Protein AF-A0A3D4T849-F1 (afdb_monomer_lite)

Foldseek 3Di:
DVVVVVVVVCCCLQPVQLLVVLVVCVVVVVAVDPVQPALVSVLVSLVSNLVSLVVQLVVQVVDPPDDVLSNVLSVQLSVLSVVVSVCSVPDPDDPLLSVLVSQLVSQVSVCVVVVHPCVVVSVVSNVVSVVRD

pLDDT: mean 87.73, std 5.84, range [62.16, 94.94]

Structure (mmCIF, N/CA/C/O backbone):
data_AF-A0A3D4T849-F1
#
_entry.id   AF-A0A3D4T849-F1
#
loop_
_atom_site.group_PDB
_atom_site.id
_atom_site.type_symbol
_atom_site.label_atom_id
_atom_site.label_alt_id
_atom_site.label_comp_id
_atom_site.label_asym_id
_atom_site.label_entity_id
_atom_site.label_seq_id
_atom_site.pdbx_PDB_ins_code
_atom_site.Cartn_x
_atom_site.Cartn_y
_atom_site.Cartn_z
_atom_site.occupancy
_atom_site.B_iso_or_equiv
_atom_site.auth_seq_id
_atom_site.auth_comp_id
_atom_site.auth_asym_id
_atom_site.auth_atom_id
_atom_site.pdbx_PDB_model_num
ATOM 1 N N . TRP A 1 1 ? 0.963 -20.879 -16.806 1.00 62.16 1 TRP A N 1
ATOM 2 C CA . TRP A 1 1 ? 0.636 -21.321 -15.432 1.00 62.16 1 TRP A CA 1
ATOM 3 C C . TRP A 1 1 ? 1.320 -20.481 -14.359 1.00 62.16 1 TRP A C 1
ATOM 5 O O . TRP A 1 1 ? 0.614 -19.946 -13.515 1.00 62.16 1 TRP A O 1
ATOM 15 N N . GLN A 1 2 ? 2.637 -20.259 -14.451 1.00 72.69 2 GLN A N 1
ATOM 16 C CA . GLN A 1 2 ? 3.406 -19.437 -13.499 1.00 72.69 2 GLN A CA 1
ATOM 17 C C . GLN A 1 2 ? 2.809 -18.039 -13.236 1.00 72.69 2 GLN A C 1
ATOM 19 O O . GLN A 1 2 ? 2.645 -17.646 -12.087 1.00 72.69 2 GLN A O 1
ATOM 24 N N . LEU A 1 3 ? 2.398 -17.305 -14.281 1.00 73.69 3 LEU A N 1
ATOM 25 C CA . LEU A 1 3 ? 1.815 -15.963 -14.115 1.00 73.69 3 LEU A CA 1
ATOM 26 C C . LEU A 1 3 ? 0.488 -15.971 -13.333 1.00 73.69 3 LEU A C 1
ATOM 28 O O . LEU A 1 3 ? 0.285 -15.130 -12.463 1.00 73.69 3 LEU A O 1
ATOM 32 N N . LYS A 1 4 ? -0.396 -16.943 -13.602 1.00 75.44 4 LYS A N 1
ATOM 33 C CA . LYS A 1 4 ? -1.681 -17.076 -12.893 1.00 75.44 4 LYS A CA 1
ATOM 34 C C . LYS A 1 4 ? -1.464 -17.349 -11.399 1.00 75.44 4 LYS A C 1
ATOM 36 O O . LYS A 1 4 ? -2.130 -16.738 -10.572 1.00 75.44 4 LYS A O 1
ATOM 41 N N . LEU A 1 5 ? -0.489 -18.199 -11.063 1.00 81.38 5 LEU A N 1
ATOM 42 C CA . LEU A 1 5 ? -0.107 -18.484 -9.675 1.00 81.38 5 LEU A CA 1
ATOM 43 C C . LEU A 1 5 ? 0.482 -17.258 -8.969 1.00 81.38 5 LEU A C 1
ATOM 45 O O . LEU A 1 5 ? 0.209 -17.051 -7.792 1.00 81.38 5 LEU A O 1
ATOM 49 N N . ARG A 1 6 ? 1.237 -16.410 -9.678 1.00 80.25 6 ARG A N 1
ATOM 50 C CA . ARG A 1 6 ? 1.766 -15.160 -9.110 1.00 80.25 6 ARG A CA 1
ATOM 51 C C . ARG A 1 6 ? 0.680 -14.142 -8.828 1.00 80.25 6 ARG A C 1
ATOM 53 O O . ARG A 1 6 ? 0.669 -13.583 -7.743 1.00 80.25 6 ARG A O 1
ATOM 60 N N . LEU A 1 7 ? -0.234 -13.915 -9.770 1.00 83.38 7 LEU A N 1
ATOM 61 C CA . LEU A 1 7 ? -1.362 -13.006 -9.552 1.00 83.38 7 LEU A CA 1
ATOM 62 C C . LEU A 1 7 ? -2.221 -13.473 -8.375 1.00 83.38 7 LEU A C 1
ATOM 64 O O . LEU A 1 7 ? -2.589 -12.665 -7.524 1.00 83.38 7 LEU A O 1
ATOM 68 N N . PHE A 1 8 ? -2.457 -14.785 -8.286 1.00 87.19 8 PHE A N 1
ATOM 69 C CA . PHE A 1 8 ? -3.098 -15.390 -7.127 1.00 87.19 8 PHE A CA 1
ATOM 70 C C . PHE A 1 8 ? -2.310 -15.117 -5.840 1.00 87.19 8 PHE A C 1
ATOM 72 O O . PHE A 1 8 ? -2.882 -14.597 -4.891 1.00 87.19 8 PHE A O 1
ATOM 79 N N . ALA A 1 9 ? -1.002 -15.388 -5.815 1.00 85.56 9 ALA A N 1
ATOM 80 C CA . ALA A 1 9 ? -0.161 -15.169 -4.640 1.00 85.56 9 ALA A CA 1
ATOM 81 C C . ALA A 1 9 ? -0.122 -13.697 -4.199 1.00 85.56 9 ALA A C 1
ATOM 83 O O . ALA A 1 9 ? -0.177 -13.424 -3.002 1.00 85.56 9 ALA A O 1
ATOM 84 N N . VAL A 1 10 ? -0.074 -12.751 -5.144 1.00 87.31 10 VAL A N 1
ATOM 85 C CA . VAL A 1 10 ? -0.131 -11.313 -4.848 1.00 87.31 10 VAL A CA 1
ATOM 86 C C . VAL A 1 10 ? -1.455 -10.977 -4.179 1.00 87.31 10 VAL A C 1
ATOM 88 O O . VAL A 1 10 ? -1.435 -10.490 -3.056 1.00 87.31 10 VAL A O 1
ATOM 91 N N . PHE A 1 11 ? -2.592 -11.306 -4.802 1.00 89.00 11 PHE A N 1
ATOM 92 C CA . PHE A 1 11 ? -3.911 -11.068 -4.205 1.00 89.00 11 PHE A CA 1
ATOM 93 C C . PHE A 1 11 ? -4.039 -11.717 -2.819 1.00 89.00 11 PHE A C 1
ATOM 95 O O . PHE A 1 11 ? -4.529 -11.104 -1.867 1.00 89.00 11 PHE A O 1
ATOM 102 N N . TRP A 1 12 ? -3.555 -12.950 -2.697 1.00 91.44 12 TRP A N 1
ATOM 103 C CA . TRP A 1 12 ? -3.629 -13.726 -1.472 1.00 91.44 12 TRP A CA 1
ATOM 104 C C . TRP A 1 12 ? -2.843 -13.069 -0.326 1.00 91.44 12 TRP A C 1
ATOM 106 O O . TRP A 1 12 ? -3.347 -12.958 0.790 1.00 91.44 12 TRP A O 1
ATOM 116 N N . MET A 1 13 ? -1.641 -12.562 -0.612 1.00 89.69 13 MET A N 1
ATOM 117 C CA . MET A 1 13 ? -0.771 -11.920 0.377 1.00 89.69 13 MET A CA 1
ATOM 118 C C . MET A 1 13 ? -1.138 -10.465 0.670 1.00 89.69 13 MET A C 1
ATOM 120 O O . MET A 1 13 ? -1.033 -10.041 1.816 1.00 89.69 13 MET A O 1
ATOM 124 N N . THR A 1 14 ? -1.563 -9.687 -0.328 1.00 87.44 14 THR A N 1
ATOM 125 C CA . THR A 1 14 ? -1.779 -8.240 -0.163 1.00 87.44 14 THR A CA 1
ATOM 126 C C . THR A 1 14 ? -3.218 -7.858 0.162 1.00 87.44 14 THR A C 1
ATOM 128 O O . THR A 1 14 ? -3.438 -6.742 0.616 1.00 87.44 14 THR A O 1
ATOM 131 N N . ALA A 1 15 ? -4.197 -8.737 -0.073 1.00 89.44 15 ALA A N 1
ATOM 132 C CA . ALA A 1 15 ? -5.609 -8.445 0.179 1.00 89.44 15 ALA A CA 1
ATOM 133 C C . ALA A 1 15 ? -6.267 -9.488 1.087 1.00 89.44 15 ALA A C 1
ATOM 135 O O . ALA A 1 15 ? -6.812 -9.127 2.130 1.00 89.44 15 ALA A O 1
ATOM 136 N N . PHE A 1 16 ? -6.192 -10.775 0.727 1.00 92.88 16 PHE A N 1
ATOM 137 C CA . PHE A 1 16 ? -6.902 -11.821 1.467 1.00 92.88 16 PHE A CA 1
ATOM 138 C C . PHE A 1 16 ? -6.373 -11.987 2.892 1.00 92.88 16 PHE A C 1
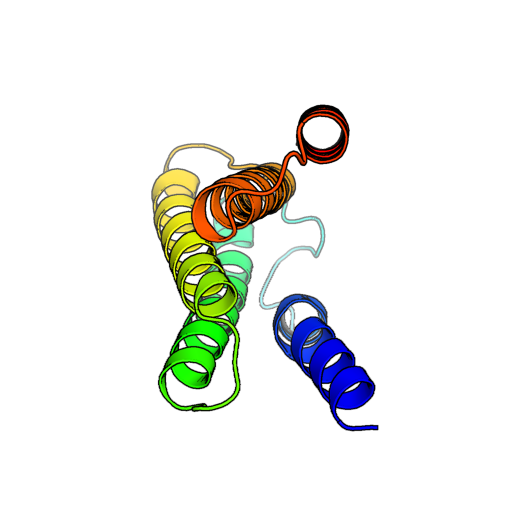ATOM 140 O O . PHE A 1 16 ? -7.149 -11.873 3.834 1.00 92.88 16 PHE A O 1
ATOM 147 N N . PHE A 1 17 ? -5.070 -12.218 3.078 1.00 92.81 17 PHE A N 1
ATOM 148 C CA . PHE A 1 17 ? -4.510 -12.448 4.411 1.00 92.81 17 PHE A CA 1
ATOM 149 C C . PHE A 1 17 ? -4.673 -11.260 5.375 1.00 92.81 17 PHE A C 1
ATOM 151 O O . PHE A 1 17 ? -5.119 -11.498 6.501 1.00 92.81 17 PHE A O 1
ATOM 158 N N . PRO A 1 18 ? -4.397 -9.999 4.980 1.00 90.31 18 PRO A N 1
ATOM 159 C CA . PRO A 1 18 ? -4.686 -8.849 5.831 1.00 90.31 18 PRO A CA 1
ATOM 160 C C . PRO A 1 18 ? -6.165 -8.769 6.223 1.00 90.31 18 PRO A C 1
ATOM 162 O O . PRO A 1 18 ? -6.482 -8.623 7.403 1.00 90.31 18 PRO A O 1
ATOM 165 N N . ALA A 1 19 ? -7.082 -8.929 5.262 1.00 89.94 19 ALA A N 1
ATOM 166 C CA . ALA A 1 19 ? -8.518 -8.872 5.527 1.00 89.94 19 ALA A CA 1
ATOM 167 C C . ALA A 1 19 ? -8.988 -10.027 6.422 1.00 89.94 19 ALA A C 1
ATOM 169 O O . ALA A 1 19 ? -9.774 -9.821 7.346 1.00 89.94 19 ALA A O 1
ATOM 170 N N . PHE A 1 20 ? -8.475 -11.233 6.186 1.00 92.00 20 PHE A N 1
ATOM 171 C CA . PHE A 1 20 ? -8.775 -12.419 6.976 1.00 92.00 20 PHE A CA 1
ATOM 172 C C . PHE A 1 20 ? -8.263 -12.289 8.414 1.00 92.00 20 PHE A C 1
ATOM 174 O O . PHE A 1 20 ? -8.973 -12.640 9.354 1.00 92.00 20 PHE A O 1
ATOM 181 N N . ALA A 1 21 ? -7.073 -11.721 8.607 1.00 90.69 21 ALA A N 1
ATOM 182 C CA . ALA A 1 21 ? -6.545 -11.426 9.931 1.00 90.69 21 ALA A CA 1
ATOM 183 C C . ALA A 1 21 ? -7.424 -10.402 10.671 1.00 90.69 21 ALA A C 1
ATOM 185 O O . ALA A 1 21 ? -7.780 -10.632 11.825 1.00 90.69 21 ALA A O 1
ATOM 186 N N . VAL A 1 22 ? -7.856 -9.319 10.009 1.00 88.38 22 VAL A N 1
ATOM 187 C CA . VAL A 1 22 ? -8.803 -8.349 10.598 1.00 88.38 22 VAL A CA 1
ATOM 188 C C . VAL A 1 22 ? -10.134 -9.005 10.954 1.00 88.38 22 VAL A C 1
ATOM 190 O O . VAL A 1 22 ? -10.642 -8.808 12.059 1.00 88.38 22 VAL A O 1
ATOM 193 N N . PHE A 1 23 ? -10.663 -9.842 10.063 1.00 90.44 23 PHE A N 1
ATOM 194 C CA . PHE A 1 23 ? -11.866 -10.624 10.320 1.00 90.44 23 PHE A CA 1
ATOM 195 C C . PHE A 1 23 ? -11.720 -11.512 11.561 1.00 90.44 23 PHE A C 1
ATOM 197 O O . PHE A 1 23 ? -12.585 -11.487 12.438 1.00 90.44 23 PHE A O 1
ATOM 204 N N . LEU A 1 24 ? -10.619 -12.258 11.677 1.00 90.75 24 LEU A N 1
ATOM 205 C CA . LEU A 1 24 ? -10.376 -13.127 12.824 1.00 90.75 24 LEU A CA 1
ATOM 206 C C . LEU A 1 24 ? -10.293 -12.319 14.124 1.00 90.75 24 LEU A C 1
ATOM 208 O O . LEU A 1 24 ? -10.928 -12.686 15.109 1.00 90.75 24 LEU A O 1
ATOM 212 N N . MET A 1 25 ? -9.594 -11.183 14.116 1.00 86.56 25 MET A N 1
ATOM 213 C CA . MET A 1 25 ? -9.498 -10.296 15.280 1.00 86.56 25 MET A CA 1
ATOM 214 C C . MET A 1 25 ? -10.867 -9.783 15.735 1.00 86.56 25 MET A C 1
ATOM 216 O O . MET A 1 25 ? -11.141 -9.761 16.935 1.00 86.56 25 MET A O 1
ATOM 220 N N . ALA A 1 26 ? -11.757 -9.439 14.800 1.00 85.69 26 ALA A N 1
ATOM 221 C CA . ALA A 1 26 ? -13.126 -9.057 15.139 1.00 85.69 26 ALA A CA 1
ATOM 222 C C . ALA A 1 26 ? -13.923 -10.224 15.736 1.00 85.69 26 ALA A C 1
ATOM 224 O O . ALA A 1 26 ? -14.647 -10.047 16.714 1.00 85.69 26 ALA A O 1
ATOM 225 N N . ARG A 1 27 ? -13.786 -11.437 15.185 1.00 88.81 27 ARG A N 1
ATOM 226 C CA . ARG A 1 27 ? -14.493 -12.627 15.696 1.00 88.81 27 ARG A CA 1
ATOM 227 C C . ARG A 1 27 ? -13.988 -13.067 17.069 1.00 88.81 27 ARG A C 1
ATOM 229 O O . ARG A 1 27 ? -14.783 -13.550 17.870 1.00 88.81 27 ARG A O 1
ATOM 236 N N . LEU A 1 28 ? -12.710 -12.839 17.357 1.00 88.88 28 LEU A N 1
ATOM 237 C CA . LEU A 1 28 ? -12.088 -13.081 18.659 1.00 88.88 28 LEU A CA 1
ATOM 238 C C . LEU A 1 28 ? -12.306 -11.933 19.662 1.00 88.88 28 LEU A C 1
ATOM 240 O O . LEU A 1 28 ? -11.781 -11.999 20.769 1.00 88.88 28 LEU A O 1
ATOM 244 N N . LYS A 1 29 ? -13.083 -10.897 19.301 1.00 83.88 29 LYS A N 1
ATOM 245 C CA . LYS A 1 29 ? -13.363 -9.710 20.132 1.00 83.88 29 LYS A CA 1
ATOM 246 C C . LYS A 1 29 ? -12.105 -8.933 20.554 1.00 83.88 29 LYS A C 1
ATOM 248 O O . LYS A 1 29 ? -12.111 -8.265 21.582 1.00 83.88 29 LYS A O 1
ATOM 253 N N . LEU A 1 30 ? -11.040 -9.001 19.750 1.00 81.69 30 LEU A N 1
ATOM 254 C CA . LEU A 1 30 ? -9.824 -8.199 19.941 1.00 81.69 30 LEU A CA 1
ATOM 255 C C . LEU A 1 30 ? -9.999 -6.758 19.436 1.00 81.69 30 LEU A C 1
ATOM 257 O O . LEU A 1 30 ? -9.264 -5.869 19.852 1.00 81.69 30 LEU A O 1
ATOM 261 N N . ILE A 1 31 ? -10.969 -6.535 18.542 1.00 81.25 31 ILE A N 1
ATOM 262 C CA . ILE A 1 31 ? -11.401 -5.214 18.069 1.00 81.25 31 ILE A CA 1
ATOM 263 C C . ILE A 1 31 ? -12.921 -5.086 18.216 1.00 81.25 31 ILE A C 1
ATOM 265 O O . ILE A 1 31 ? -13.644 -6.066 18.029 1.00 81.25 31 ILE A O 1
ATOM 269 N N . GLU A 1 32 ? -13.413 -3.884 18.533 1.00 73.50 32 GLU A N 1
ATOM 270 C CA . GLU A 1 32 ? -14.839 -3.647 18.821 1.00 73.50 32 GLU A CA 1
ATOM 271 C C . GLU A 1 32 ? -15.744 -3.874 17.602 1.00 73.50 32 GLU A C 1
ATOM 273 O O . GLU A 1 32 ? -16.893 -4.300 17.728 1.00 73.50 32 GLU A O 1
ATOM 278 N N . SER A 1 33 ? -15.249 -3.569 16.399 1.00 74.19 33 SER A N 1
ATOM 279 C CA . SER A 1 33 ? -16.037 -3.666 15.173 1.00 74.19 33 SER A CA 1
ATOM 280 C C . SER A 1 33 ? -15.171 -3.736 13.917 1.00 74.19 33 SER A C 1
ATOM 282 O O . SER A 1 33 ? -14.177 -3.023 13.792 1.00 74.19 33 SER A O 1
ATOM 284 N N . MET A 1 34 ? -15.637 -4.494 12.918 1.00 74.06 34 MET A N 1
ATOM 285 C CA . MET A 1 34 ? -15.095 -4.483 11.548 1.00 74.06 34 MET A CA 1
ATOM 286 C C . MET A 1 34 ? -15.221 -3.117 10.856 1.00 74.06 34 MET A C 1
ATOM 288 O O . MET A 1 34 ? -14.538 -2.865 9.869 1.00 74.06 34 MET A O 1
ATOM 292 N N . LEU A 1 35 ? -16.085 -2.226 11.358 1.00 73.31 35 LEU A N 1
ATOM 293 C CA . LEU A 1 35 ? -16.285 -0.884 10.802 1.00 73.31 35 LEU A CA 1
ATOM 294 C C . LEU A 1 35 ? -15.174 0.108 11.187 1.00 73.31 35 LEU A C 1
ATOM 296 O O . LEU A 1 35 ? -15.212 1.245 10.723 1.00 73.31 35 LEU A O 1
ATOM 300 N N . LEU A 1 36 ? -14.210 -0.297 12.031 1.00 74.31 36 LEU A N 1
ATOM 301 C CA . LEU A 1 36 ? -13.030 0.495 12.411 1.00 74.31 36 LEU A CA 1
ATOM 302 C C . LEU A 1 36 ? -13.387 1.953 12.758 1.00 74.31 36 LEU A C 1
ATOM 304 O O . LEU A 1 36 ? -12.905 2.911 12.137 1.00 74.31 36 LEU A O 1
ATOM 308 N N . ARG A 1 37 ? -14.308 2.134 13.712 1.00 74.00 37 ARG A N 1
ATOM 309 C CA . ARG A 1 37 ? -14.918 3.443 13.991 1.00 74.00 37 ARG A CA 1
ATOM 310 C C . ARG A 1 37 ? -13.888 4.417 14.558 1.00 74.00 37 ARG A C 1
ATOM 312 O O . ARG A 1 37 ? -13.805 5.561 14.096 1.00 74.00 37 ARG A O 1
ATOM 319 N N . THR A 1 38 ? -13.041 3.953 15.474 1.00 80.12 38 THR A N 1
ATOM 320 C CA . THR A 1 38 ? -12.044 4.792 16.143 1.00 80.12 38 THR A CA 1
ATOM 321 C C . THR A 1 38 ? -10.656 4.684 15.505 1.00 80.12 38 THR A C 1
ATOM 323 O O . THR A 1 38 ? -10.365 3.788 14.713 1.00 80.12 38 THR A O 1
ATOM 326 N N . GLN A 1 39 ? -9.777 5.647 15.802 1.00 79.12 39 GLN A N 1
ATOM 327 C CA . GLN A 1 39 ? -8.361 5.569 15.413 1.00 79.12 39 GLN A CA 1
ATOM 328 C C . GLN A 1 39 ? -7.657 4.383 16.079 1.00 79.12 39 GLN A C 1
ATOM 330 O O . GLN A 1 39 ? -6.846 3.736 15.423 1.00 79.12 39 GLN A O 1
ATOM 335 N N . LYS A 1 40 ? -8.005 4.070 17.335 1.00 78.62 40 LYS A N 1
ATOM 336 C CA . LYS A 1 40 ? -7.432 2.952 18.097 1.00 78.62 40 LYS A CA 1
ATOM 337 C C . LYS A 1 40 ? -7.733 1.608 17.435 1.00 78.62 40 LYS A C 1
ATOM 339 O O . LYS A 1 40 ? -6.817 0.811 17.256 1.00 78.62 40 LYS A O 1
ATOM 344 N N . ASP A 1 41 ? -8.963 1.419 16.954 1.00 79.88 41 ASP A N 1
ATOM 345 C CA . ASP A 1 41 ? -9.360 0.195 16.240 1.00 79.88 41 ASP A CA 1
ATOM 346 C C . ASP A 1 41 ? -8.572 -0.010 14.945 1.00 79.88 41 ASP A C 1
ATOM 348 O O . ASP A 1 41 ? -8.374 -1.142 14.520 1.00 79.88 41 ASP A O 1
ATOM 352 N N . ARG A 1 42 ? -8.123 1.080 14.303 1.00 83.75 42 ARG A N 1
ATOM 353 C CA . ARG A 1 42 ? -7.367 1.036 13.043 1.00 83.75 42 ARG A CA 1
ATOM 354 C C . ARG A 1 42 ? -5.908 0.639 13.224 1.00 83.75 42 ARG A C 1
ATOM 356 O O . ARG A 1 42 ? -5.323 0.160 12.259 1.00 83.75 42 ARG A O 1
ATOM 363 N N . ILE A 1 43 ? -5.329 0.813 14.415 1.00 85.44 43 ILE A N 1
ATOM 364 C CA . ILE A 1 43 ? -3.898 0.571 14.656 1.00 85.44 43 ILE A CA 1
ATOM 365 C C . ILE A 1 43 ? -3.538 -0.875 14.306 1.00 85.44 43 ILE A C 1
ATOM 367 O O . ILE A 1 43 ? -2.626 -1.111 13.517 1.00 85.44 43 ILE A O 1
ATOM 371 N N . ILE A 1 44 ? -4.292 -1.847 14.824 1.00 85.62 44 ILE A N 1
ATOM 372 C CA . ILE A 1 44 ? -3.994 -3.266 14.601 1.00 85.62 44 ILE A CA 1
ATOM 373 C C . ILE A 1 44 ? -4.159 -3.661 13.114 1.00 85.62 44 ILE A C 1
ATOM 375 O O . ILE A 1 44 ? -3.205 -4.198 12.549 1.00 85.62 44 ILE A O 1
ATOM 379 N N . PRO A 1 45 ? -5.280 -3.354 12.422 1.00 87.00 45 PRO A N 1
ATOM 380 C CA . PRO A 1 45 ? -5.406 -3.539 10.970 1.00 87.00 45 PRO A CA 1
ATOM 381 C C . PRO A 1 45 ? -4.281 -2.903 10.150 1.00 87.00 45 PRO A C 1
ATOM 383 O O . PRO A 1 45 ? -3.817 -3.495 9.171 1.00 87.00 45 PRO A O 1
ATOM 386 N N . PHE A 1 46 ? -3.826 -1.712 10.549 1.00 88.06 46 PHE A N 1
ATOM 387 C CA . PHE A 1 46 ? -2.706 -1.030 9.913 1.00 88.06 46 PHE A CA 1
ATOM 388 C C . PHE A 1 46 ? -1.407 -1.826 10.053 1.00 88.06 46 PHE A C 1
ATOM 390 O O . PHE A 1 46 ? -0.746 -2.081 9.049 1.00 88.06 46 PHE A O 1
ATOM 397 N N . PHE A 1 47 ? -1.067 -2.267 11.267 1.00 90.19 47 PHE A N 1
ATOM 398 C CA . PHE A 1 47 ? 0.130 -3.073 11.516 1.00 90.19 47 PHE A CA 1
ATOM 399 C C . PHE A 1 47 ? 0.100 -4.412 10.780 1.00 90.19 47 PHE A C 1
ATOM 401 O O . PHE A 1 47 ? 1.105 -4.810 10.196 1.00 90.19 47 PHE A O 1
ATOM 408 N N . VAL A 1 48 ? -1.054 -5.082 10.756 1.00 91.19 48 VAL A N 1
ATOM 409 C CA . VAL A 1 48 ? -1.235 -6.336 10.015 1.00 91.19 48 VAL A CA 1
ATOM 410 C C . VAL A 1 48 ? -0.993 -6.119 8.520 1.00 91.19 48 VAL A C 1
ATOM 412 O O . VAL A 1 48 ? -0.198 -6.834 7.915 1.00 91.19 48 VAL A O 1
ATOM 415 N N . SER A 1 49 ? -1.625 -5.106 7.924 1.00 91.00 49 SER A N 1
ATOM 416 C CA . SER A 1 49 ? -1.453 -4.803 6.495 1.00 91.00 49 SER A CA 1
ATOM 417 C C . SER A 1 49 ? -0.006 -4.419 6.173 1.00 91.00 49 SER A C 1
ATOM 419 O O . SER A 1 49 ? 0.578 -4.922 5.215 1.00 91.00 49 SER A O 1
ATOM 421 N N . MET A 1 50 ? 0.606 -3.590 7.023 1.00 92.19 50 MET A N 1
ATOM 422 C CA . MET A 1 50 ? 2.003 -3.179 6.907 1.00 92.19 50 MET A CA 1
ATOM 423 C C . MET A 1 50 ? 2.963 -4.372 6.973 1.00 92.19 50 MET A C 1
ATOM 425 O O . MET A 1 50 ? 3.911 -4.429 6.191 1.00 92.19 50 MET A O 1
ATOM 429 N N . PHE A 1 51 ? 2.714 -5.343 7.856 1.00 93.75 51 PHE A N 1
ATOM 430 C CA . PHE A 1 51 ? 3.508 -6.568 7.936 1.00 93.75 51 PHE A CA 1
ATOM 431 C C . PHE A 1 51 ? 3.468 -7.356 6.620 1.00 93.75 51 PHE A C 1
ATOM 433 O O . PHE A 1 51 ? 4.518 -7.735 6.101 1.00 93.75 51 PHE A O 1
ATOM 440 N N . PHE A 1 52 ? 2.286 -7.551 6.030 1.00 93.56 52 PHE A N 1
ATOM 441 C CA . PHE A 1 52 ? 2.170 -8.253 4.748 1.00 93.56 52 PHE A CA 1
ATOM 442 C C . PHE A 1 52 ? 2.808 -7.475 3.588 1.00 93.56 52 PHE A C 1
ATOM 444 O O . PHE A 1 52 ? 3.420 -8.080 2.708 1.00 93.56 52 PHE A O 1
ATOM 451 N N . TYR A 1 53 ? 2.742 -6.142 3.590 1.00 92.00 53 TYR A N 1
ATOM 452 C CA . TYR A 1 53 ? 3.431 -5.320 2.590 1.00 92.00 53 TYR A CA 1
ATOM 453 C C . TYR A 1 53 ? 4.952 -5.386 2.725 1.00 92.00 53 TYR A C 1
ATOM 455 O O . TYR A 1 53 ? 5.653 -5.553 1.725 1.00 92.00 53 TYR A O 1
ATOM 463 N N . TRP A 1 54 ? 5.464 -5.347 3.955 1.00 94.56 54 TRP A N 1
ATOM 464 C CA . TRP A 1 54 ? 6.875 -5.599 4.229 1.00 94.56 54 TRP A CA 1
ATOM 465 C C . TRP A 1 54 ? 7.302 -6.991 3.757 1.00 94.56 54 TRP A C 1
ATOM 467 O O . TRP A 1 54 ? 8.343 -7.131 3.115 1.00 94.56 54 TRP A O 1
ATOM 477 N N . TRP A 1 55 ? 6.487 -8.014 4.022 1.00 94.50 55 TRP A N 1
ATOM 478 C CA . TRP A 1 55 ? 6.760 -9.383 3.595 1.00 94.50 55 TRP A CA 1
ATOM 479 C C . TRP A 1 55 ? 6.838 -9.498 2.070 1.00 94.50 55 TRP A C 1
ATOM 481 O O . TRP A 1 55 ? 7.775 -10.089 1.536 1.00 94.50 55 TRP A O 1
ATOM 491 N N . MET A 1 56 ? 5.911 -8.865 1.349 1.00 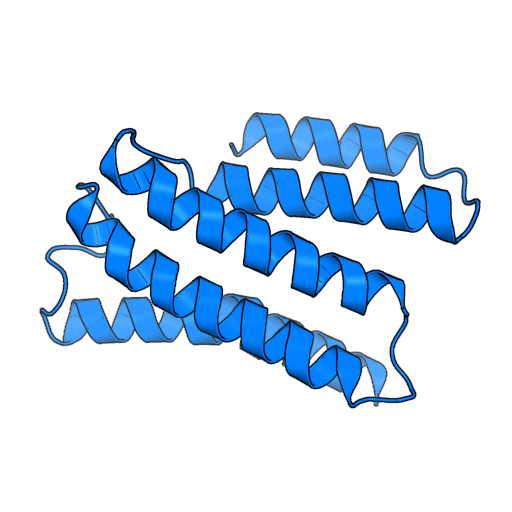92.69 56 MET A N 1
ATOM 492 C CA . MET A 1 56 ? 5.941 -8.815 -0.115 1.00 92.69 56 MET A CA 1
ATOM 493 C C . MET A 1 56 ? 7.173 -8.084 -0.645 1.00 92.69 56 MET A C 1
ATOM 495 O O . MET A 1 56 ? 7.803 -8.553 -1.595 1.00 92.69 56 MET A O 1
ATOM 499 N N . TYR A 1 57 ? 7.581 -6.989 0.001 1.00 93.00 57 TYR A N 1
ATOM 500 C CA . TYR A 1 57 ? 8.844 -6.335 -0.319 1.00 93.00 57 TYR A CA 1
ATOM 501 C C . TYR A 1 57 ? 10.027 -7.284 -0.099 1.00 93.00 57 TYR A C 1
ATOM 503 O O . TYR A 1 57 ? 10.838 -7.458 -1.009 1.00 93.00 57 TYR A O 1
ATOM 511 N N . TYR A 1 58 ? 10.106 -7.953 1.054 1.00 93.38 58 TYR A N 1
ATOM 512 C CA . TYR A 1 58 ? 11.146 -8.938 1.344 1.00 93.38 58 TYR A CA 1
ATOM 513 C C . TYR A 1 58 ? 11.202 -10.032 0.268 1.00 93.38 58 TYR A C 1
ATOM 515 O O . TYR A 1 58 ? 12.265 -10.246 -0.313 1.00 93.38 58 TYR A O 1
ATOM 523 N N . LEU A 1 59 ? 10.074 -10.656 -0.080 1.00 91.50 59 LEU A N 1
ATOM 524 C CA . LEU A 1 59 ? 10.011 -11.666 -1.141 1.00 91.50 59 LEU A CA 1
ATOM 525 C C . LEU A 1 59 ? 10.488 -11.116 -2.492 1.00 91.50 59 LEU A C 1
ATOM 527 O O . LEU A 1 59 ? 11.329 -11.733 -3.144 1.00 91.50 59 LEU A O 1
ATOM 531 N N . SER A 1 60 ? 10.039 -9.918 -2.876 1.00 90.50 60 SER A N 1
ATOM 532 C CA . SER A 1 60 ? 10.444 -9.285 -4.139 1.00 90.50 60 SER A CA 1
ATOM 533 C C . SER A 1 60 ? 11.942 -8.979 -4.226 1.00 90.50 60 SER A C 1
ATOM 535 O O . SER A 1 60 ? 12.488 -8.856 -5.319 1.00 90.50 60 SER A O 1
ATOM 537 N N . ARG A 1 61 ? 12.639 -8.858 -3.085 1.00 90.44 61 ARG A N 1
ATOM 538 C CA . ARG A 1 61 ? 14.100 -8.706 -3.072 1.00 90.44 61 ARG A CA 1
ATOM 539 C C . ARG A 1 61 ? 14.852 -10.009 -3.280 1.00 90.44 61 ARG A C 1
ATOM 541 O O . ARG A 1 61 ? 15.973 -9.946 -3.773 1.00 90.44 61 ARG A O 1
ATOM 548 N N . ASN A 1 62 ? 14.262 -11.129 -2.875 1.00 88.94 62 ASN A N 1
ATOM 549 C CA . ASN A 1 62 ? 14.901 -12.440 -2.908 1.00 88.94 62 ASN A CA 1
ATOM 550 C C . ASN A 1 62 ? 14.601 -13.206 -4.203 1.00 88.94 62 ASN A C 1
ATOM 552 O O . ASN A 1 62 ? 15.380 -14.069 -4.596 1.00 88.94 62 ASN A O 1
ATOM 556 N N . PHE A 1 63 ? 13.502 -12.890 -4.890 1.00 85.94 63 PHE A N 1
ATOM 557 C CA . PHE A 1 63 ? 13.194 -13.477 -6.191 1.00 85.94 63 PHE A CA 1
ATOM 558 C C . PHE A 1 63 ? 13.942 -12.768 -7.327 1.00 85.94 63 PHE A C 1
ATOM 560 O O . PHE A 1 63 ? 13.914 -11.545 -7.444 1.00 85.94 63 PHE A O 1
ATOM 567 N N . THR A 1 64 ? 14.601 -13.550 -8.183 1.00 82.62 64 THR A N 1
ATOM 568 C CA . THR A 1 64 ? 15.414 -13.058 -9.311 1.00 82.62 64 THR A CA 1
ATOM 569 C C . THR A 1 64 ? 14.603 -12.800 -10.579 1.00 82.62 64 THR A C 1
ATOM 571 O O . THR A 1 64 ? 15.089 -12.173 -11.514 1.00 82.62 64 THR A O 1
ATOM 574 N N . ASP A 1 65 ? 13.356 -13.258 -10.615 1.00 84.00 65 ASP A N 1
ATOM 575 C CA . ASP A 1 65 ? 12.490 -13.281 -11.791 1.00 84.00 65 ASP A CA 1
ATOM 576 C C . ASP A 1 65 ? 11.273 -12.350 -11.652 1.00 84.00 65 ASP A C 1
ATOM 578 O O . ASP A 1 65 ? 10.219 -12.577 -12.258 1.00 84.00 65 ASP A O 1
ATOM 582 N N . GLN A 1 66 ? 11.400 -11.307 -10.825 1.00 81.56 66 GLN A N 1
ATOM 583 C CA . GLN A 1 66 ? 10.376 -10.283 -10.646 1.00 81.56 66 GLN A CA 1
ATOM 584 C C . GLN A 1 66 ? 10.777 -8.947 -11.283 1.00 81.56 66 GLN A C 1
ATOM 586 O O . GLN A 1 66 ? 11.930 -8.528 -11.170 1.00 81.56 66 GLN A O 1
ATOM 591 N N . PRO A 1 67 ? 9.823 -8.229 -11.906 1.00 83.88 67 PRO A N 1
ATOM 592 C CA . PRO A 1 67 ? 10.042 -6.862 -12.352 1.00 83.88 67 PRO A CA 1
ATOM 593 C C . PRO A 1 67 ? 10.496 -5.961 -11.203 1.00 83.88 67 PRO A C 1
ATOM 595 O O . PRO A 1 67 ? 9.863 -5.912 -10.147 1.00 83.88 67 PRO A O 1
ATOM 598 N N . ILE A 1 68 ? 11.543 -5.172 -11.437 1.00 86.94 68 ILE A N 1
ATOM 599 C CA . ILE A 1 68 ? 12.072 -4.224 -10.449 1.00 86.94 68 ILE A CA 1
ATOM 600 C C . ILE A 1 68 ? 11.023 -3.201 -9.985 1.00 86.94 68 ILE A C 1
ATOM 602 O O . ILE A 1 68 ? 11.041 -2.770 -8.835 1.00 86.94 68 ILE A O 1
ATOM 606 N N . VAL A 1 69 ? 10.047 -2.868 -10.836 1.00 86.44 69 VAL A N 1
ATOM 607 C CA . VAL A 1 69 ? 8.955 -1.953 -10.479 1.00 86.44 69 VAL A CA 1
ATOM 608 C C . VAL A 1 69 ? 8.088 -2.506 -9.343 1.00 86.44 69 VAL A C 1
ATOM 610 O O . VAL A 1 69 ? 7.671 -1.737 -8.480 1.00 86.44 69 VAL A O 1
ATOM 613 N N . LEU A 1 70 ? 7.883 -3.829 -9.254 1.00 86.00 70 LEU A N 1
ATOM 614 C CA . LEU A 1 70 ? 7.159 -4.432 -8.125 1.00 86.00 70 LEU A CA 1
ATOM 615 C C . LEU A 1 70 ? 7.925 -4.272 -6.809 1.00 86.00 70 LEU A C 1
ATOM 617 O O . LEU A 1 70 ? 7.321 -4.021 -5.771 1.00 86.00 70 LEU A O 1
ATOM 621 N N . LYS A 1 71 ? 9.258 -4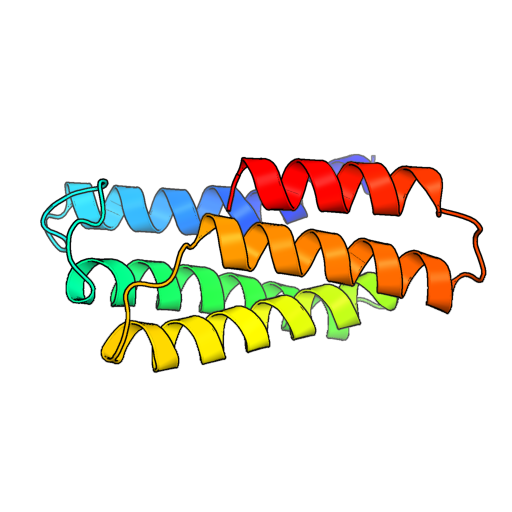.345 -6.858 1.00 89.50 71 LYS A N 1
ATOM 622 C CA . LYS A 1 71 ? 10.127 -4.122 -5.695 1.00 89.50 71 LYS A CA 1
ATOM 623 C C . LYS A 1 71 ? 9.955 -2.710 -5.137 1.00 89.50 71 LYS A C 1
ATOM 625 O O . LYS A 1 71 ? 9.774 -2.545 -3.932 1.00 89.50 71 LYS A O 1
ATOM 630 N N . PHE A 1 72 ? 9.966 -1.703 -6.014 1.00 88.75 72 PHE A N 1
ATOM 631 C CA . PHE A 1 72 ? 9.717 -0.312 -5.628 1.00 88.75 72 PHE A CA 1
ATOM 632 C C . PHE A 1 72 ? 8.285 -0.097 -5.139 1.00 88.75 72 PHE A C 1
ATOM 634 O O . PHE A 1 72 ? 8.086 0.595 -4.145 1.00 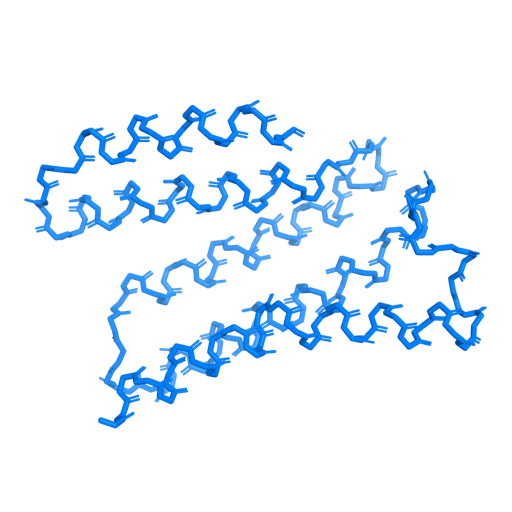88.75 72 PHE A O 1
ATOM 641 N N . PHE A 1 73 ? 7.301 -0.728 -5.781 1.00 90.25 73 PHE A N 1
ATOM 642 C CA . PHE A 1 73 ? 5.903 -0.645 -5.372 1.00 90.25 73 PHE A CA 1
ATOM 643 C C . PHE A 1 73 ? 5.672 -1.199 -3.961 1.00 90.25 73 PHE A C 1
ATOM 645 O O . PHE A 1 73 ? 5.103 -0.503 -3.121 1.00 90.25 73 PHE A O 1
ATOM 652 N N . TYR A 1 74 ? 6.150 -2.414 -3.668 1.00 91.75 74 TYR A N 1
ATOM 653 C CA . TYR A 1 74 ? 5.983 -3.013 -2.342 1.00 91.75 74 TYR A CA 1
ATOM 654 C C . TYR A 1 74 ? 6.714 -2.228 -1.255 1.00 91.75 74 TYR A C 1
ATOM 656 O O . TYR A 1 74 ? 6.196 -2.080 -0.150 1.00 91.75 74 TYR A O 1
ATOM 664 N N . PHE A 1 75 ? 7.889 -1.679 -1.567 1.00 91.69 75 PHE A N 1
ATOM 665 C CA . PHE A 1 75 ? 8.584 -0.794 -0.641 1.00 91.69 75 PHE A CA 1
ATOM 666 C C . PHE A 1 75 ? 7.799 0.500 -0.393 1.00 91.69 75 PHE A C 1
ATOM 668 O O . PHE A 1 75 ? 7.608 0.895 0.754 1.00 91.69 75 PHE A O 1
ATOM 675 N N . GLY A 1 76 ? 7.299 1.126 -1.460 1.00 91.38 76 GLY A N 1
ATOM 676 C CA . GLY A 1 76 ? 6.504 2.346 -1.386 1.00 91.38 76 GLY A CA 1
ATOM 677 C C . GLY A 1 76 ? 5.255 2.160 -0.533 1.00 91.38 76 GLY A C 1
ATOM 678 O O . GLY A 1 76 ? 5.068 2.898 0.428 1.00 91.38 76 GL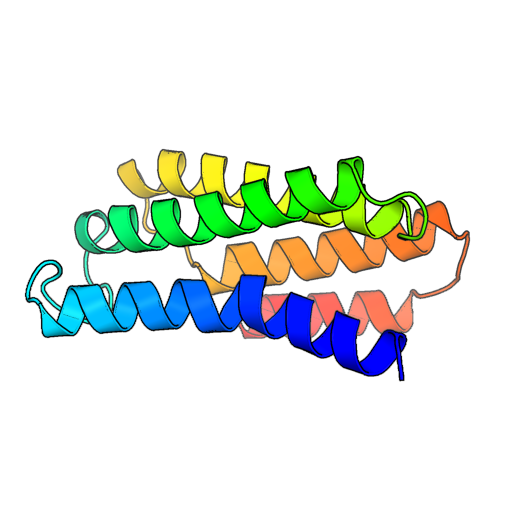Y A O 1
ATOM 679 N N . ILE A 1 77 ? 4.447 1.130 -0.811 1.00 91.75 77 ILE A N 1
ATOM 680 C CA . ILE A 1 77 ? 3.216 0.884 -0.049 1.00 91.75 77 ILE A CA 1
ATOM 681 C C . ILE A 1 77 ? 3.503 0.498 1.408 1.00 91.75 77 ILE A C 1
ATOM 683 O O . ILE A 1 77 ? 2.771 0.926 2.297 1.00 91.75 77 ILE A O 1
ATOM 687 N N . PHE A 1 78 ? 4.601 -0.220 1.680 1.00 93.00 78 PHE A N 1
ATOM 688 C CA . PHE A 1 78 ? 5.066 -0.479 3.043 1.00 93.00 78 PHE A CA 1
ATOM 689 C C . PHE A 1 78 ? 5.352 0.831 3.796 1.00 93.00 78 PHE A C 1
ATOM 691 O O . PHE A 1 78 ? 4.783 1.055 4.868 1.00 93.00 78 PHE A O 1
ATOM 698 N N . ILE A 1 79 ? 6.153 1.731 3.219 1.00 92.31 79 ILE A N 1
ATOM 699 C CA . ILE A 1 79 ? 6.462 3.032 3.830 1.00 92.31 79 ILE A CA 1
ATOM 700 C C . ILE A 1 79 ? 5.203 3.895 3.968 1.00 92.31 79 ILE A C 1
ATOM 702 O O . ILE A 1 79 ? 4.985 4.482 5.027 1.00 92.31 79 ILE A O 1
ATOM 706 N N . SER A 1 80 ? 4.326 3.927 2.960 1.00 91.94 80 SER A N 1
ATOM 707 C CA . SER A 1 80 ? 3.047 4.642 3.036 1.00 91.94 80 SER A CA 1
ATOM 708 C C . SER A 1 80 ? 2.171 4.123 4.174 1.00 91.94 80 SER A C 1
ATOM 710 O O . SER A 1 80 ? 1.578 4.924 4.893 1.00 91.94 80 SER A O 1
ATOM 712 N N . THR A 1 81 ? 2.113 2.805 4.395 1.00 91.50 81 THR A N 1
ATOM 713 C CA . THR A 1 81 ? 1.395 2.256 5.553 1.00 91.50 81 THR A CA 1
ATOM 714 C C . THR A 1 81 ? 2.072 2.572 6.876 1.00 91.50 81 THR A C 1
ATOM 716 O O . THR A 1 81 ? 1.360 2.888 7.821 1.00 91.50 81 THR A O 1
ATOM 719 N N . ALA A 1 82 ? 3.406 2.568 6.953 1.00 91.81 82 ALA A N 1
ATOM 720 C CA . ALA A 1 82 ? 4.137 2.934 8.167 1.00 91.81 82 ALA A CA 1
ATOM 721 C C . ALA A 1 82 ? 3.869 4.389 8.575 1.00 91.81 82 ALA A C 1
ATOM 723 O O . ALA A 1 82 ? 3.524 4.669 9.725 1.00 91.81 82 ALA A O 1
ATOM 724 N N . VAL A 1 83 ? 3.935 5.307 7.608 1.00 91.56 83 VAL A N 1
ATOM 725 C CA . VAL A 1 83 ? 3.550 6.711 7.800 1.00 91.56 83 VAL A CA 1
ATOM 726 C C . VAL A 1 83 ? 2.063 6.816 8.145 1.00 91.56 83 VAL A C 1
ATOM 728 O O . VAL A 1 83 ? 1.695 7.563 9.046 1.00 91.56 83 VAL A O 1
ATOM 731 N N . GLY A 1 84 ? 1.207 6.025 7.494 1.00 90.75 84 GLY A N 1
ATOM 732 C CA . GLY A 1 84 ? -0.223 5.950 7.784 1.00 90.75 84 GLY A CA 1
ATOM 733 C C . GLY A 1 84 ? -0.528 5.560 9.230 1.00 90.75 84 GLY A C 1
ATOM 734 O O . GLY A 1 84 ? -1.360 6.204 9.863 1.00 90.75 84 GLY A O 1
ATOM 735 N N . VAL A 1 85 ? 0.177 4.566 9.782 1.00 88.69 85 VAL A N 1
ATOM 736 C CA . VAL A 1 85 ? 0.057 4.163 11.194 1.00 88.69 85 VAL A CA 1
ATOM 737 C C . VAL A 1 85 ? 0.444 5.320 12.110 1.00 88.69 85 VAL A C 1
ATOM 739 O O . VAL A 1 85 ? -0.288 5.635 13.046 1.00 88.69 85 VAL A O 1
ATOM 742 N N . PHE A 1 86 ? 1.578 5.966 11.826 1.00 89.69 86 PHE A N 1
ATOM 743 C CA . PHE A 1 86 ? 2.080 7.083 12.620 1.00 89.69 86 PHE A CA 1
ATOM 744 C C . PHE A 1 86 ? 1.098 8.261 12.628 1.00 89.69 86 PHE A C 1
ATOM 746 O O . PHE A 1 86 ? 0.721 8.747 13.694 1.00 89.69 86 PHE A O 1
ATOM 753 N N . LEU A 1 87 ? 0.625 8.680 11.451 1.00 90.12 87 LEU A N 1
ATOM 754 C CA . LEU A 1 87 ? -0.320 9.789 11.307 1.00 90.12 87 LEU A CA 1
ATOM 755 C C . LEU A 1 87 ? -1.714 9.455 11.850 1.00 90.12 87 LEU A C 1
ATOM 757 O O . LEU A 1 87 ? -2.400 10.351 12.344 1.00 90.12 87 LEU A O 1
ATOM 761 N N . ASN A 1 88 ? -2.122 8.180 11.829 1.00 89.44 88 ASN A N 1
ATOM 762 C CA . ASN A 1 88 ? -3.406 7.739 12.378 1.00 89.44 88 ASN A CA 1
ATOM 763 C C . ASN A 1 88 ? -3.538 8.002 13.893 1.00 89.44 88 ASN A C 1
ATOM 765 O O . ASN A 1 88 ? -4.660 8.081 14.389 1.00 89.44 88 ASN A O 1
ATOM 769 N N . ASN A 1 89 ? -2.425 8.186 14.615 1.00 85.56 89 ASN A N 1
ATOM 770 C CA . ASN A 1 89 ? -2.441 8.583 16.029 1.00 85.56 89 ASN A CA 1
ATOM 771 C C . ASN A 1 89 ? -2.904 10.034 16.250 1.00 85.56 89 ASN A C 1
ATOM 773 O O . ASN A 1 89 ? -3.323 10.371 17.354 1.00 85.56 89 ASN A O 1
ATOM 777 N N . TYR A 1 90 ? -2.827 10.884 15.220 1.00 87.25 90 TYR A N 1
ATOM 778 C CA . TYR A 1 90 ? -3.160 12.311 15.296 1.00 87.25 90 TYR A CA 1
ATOM 779 C C . TYR A 1 90 ? -4.426 12.656 14.507 1.00 87.25 90 TYR A C 1
ATOM 781 O O . TYR A 1 90 ? -5.245 13.455 14.954 1.00 87.25 90 TYR A O 1
ATOM 789 N N . MET A 1 91 ? -4.622 12.042 13.337 1.00 84.12 91 MET A N 1
ATOM 790 C CA . MET A 1 91 ? -5.756 12.315 12.453 1.00 84.12 91 MET A CA 1
ATOM 791 C C . MET A 1 91 ? -6.323 11.029 11.862 1.00 84.12 91 MET A C 1
ATOM 793 O O . MET A 1 91 ? -5.621 10.047 11.663 1.00 84.12 91 MET A O 1
ATOM 797 N N . LYS A 1 92 ? -7.626 11.003 11.572 1.00 79.94 92 LYS A N 1
ATOM 798 C CA . LYS A 1 92 ? -8.247 9.838 10.931 1.00 79.94 92 LYS A CA 1
ATOM 799 C C . LYS A 1 92 ? -7.765 9.739 9.478 1.00 79.94 92 LYS A C 1
ATOM 801 O O . LYS A 1 92 ? -8.146 10.561 8.653 1.00 79.94 92 LYS A O 1
ATOM 806 N N . ILE A 1 93 ? -6.962 8.722 9.172 1.00 83.81 93 ILE A N 1
ATOM 807 C CA . ILE A 1 93 ? -6.457 8.457 7.818 1.00 83.81 93 ILE A CA 1
ATOM 808 C C . ILE A 1 93 ? -7.408 7.499 7.076 1.00 83.81 93 ILE A C 1
ATOM 810 O O . ILE A 1 93 ? -7.849 6.490 7.634 1.00 83.81 93 ILE A O 1
ATOM 814 N N . SER A 1 94 ? -7.713 7.805 5.809 1.00 84.12 94 SER A N 1
ATOM 815 C CA . SER A 1 94 ? -8.474 6.928 4.905 1.00 84.12 94 SER A CA 1
ATOM 816 C C . SER A 1 94 ? -7.581 5.784 4.410 1.00 84.12 94 SER A C 1
ATOM 818 O O . SER A 1 94 ? -6.587 6.015 3.721 1.00 84.12 94 SER A O 1
ATOM 820 N N . LEU A 1 95 ? -7.934 4.536 4.744 1.00 82.19 95 LEU A N 1
ATOM 821 C CA . LEU A 1 95 ? -7.229 3.354 4.221 1.00 82.19 95 LEU A CA 1
ATOM 822 C C . LEU A 1 95 ? -7.377 3.232 2.697 1.00 82.19 95 LEU A C 1
ATOM 824 O O . LEU A 1 95 ? -6.417 2.862 2.022 1.00 82.19 95 LEU A O 1
ATOM 828 N N . HIS A 1 96 ? -8.547 3.596 2.160 1.00 85.94 96 HIS A N 1
ATOM 829 C CA . HIS A 1 96 ? -8.774 3.652 0.716 1.00 85.94 96 HIS A CA 1
ATOM 830 C C . HIS A 1 96 ? -7.860 4.695 0.070 1.00 85.94 96 HIS A C 1
ATOM 832 O O . HIS A 1 96 ? -7.237 4.392 -0.940 1.00 85.94 96 HIS A O 1
ATOM 838 N N . GLY A 1 97 ? -7.675 5.859 0.705 1.00 88.19 97 GLY A N 1
ATOM 839 C CA . GLY A 1 97 ? -6.744 6.892 0.245 1.00 88.19 97 GLY A CA 1
ATOM 840 C C . GLY A 1 97 ? -5.286 6.425 0.162 1.00 88.19 97 GLY A C 1
ATOM 841 O O . GLY A 1 97 ? -4.625 6.679 -0.842 1.00 88.19 97 GLY A O 1
ATOM 842 N N . ILE A 1 98 ? -4.785 5.684 1.160 1.00 89.31 98 ILE A N 1
ATOM 843 C CA . ILE A 1 98 ? -3.423 5.113 1.106 1.00 89.31 98 ILE A CA 1
ATOM 844 C C . ILE A 1 98 ? -3.290 4.119 -0.055 1.00 89.31 98 ILE A C 1
ATOM 846 O O . ILE A 1 98 ? -2.314 4.178 -0.805 1.00 89.31 98 ILE A O 1
ATOM 850 N N . GLY A 1 99 ? -4.261 3.215 -0.222 1.00 88.12 99 GLY A N 1
ATOM 851 C CA . GLY A 1 99 ? -4.246 2.234 -1.311 1.00 88.12 99 GLY A CA 1
ATOM 852 C C . GLY A 1 99 ? -4.340 2.887 -2.692 1.00 88.12 99 GLY A C 1
ATOM 853 O O . GLY A 1 99 ? -3.567 2.556 -3.591 1.00 88.12 99 GLY A O 1
ATOM 854 N N . ALA A 1 100 ? -5.238 3.860 -2.838 1.00 90.88 100 ALA A N 1
ATOM 855 C CA . ALA A 1 100 ? -5.455 4.625 -4.058 1.00 90.88 100 ALA A CA 1
ATOM 856 C C . ALA A 1 100 ? -4.212 5.433 -4.459 1.00 90.88 100 ALA A C 1
ATOM 858 O O . ALA A 1 100 ? -3.751 5.340 -5.597 1.00 90.88 100 ALA A O 1
ATOM 859 N N . GLY A 1 101 ? -3.616 6.159 -3.509 1.00 88.75 101 GLY A N 1
ATOM 860 C CA . GLY A 1 101 ? -2.367 6.890 -3.723 1.00 88.75 101 GLY A CA 1
ATOM 861 C C . GLY A 1 101 ? -1.206 5.963 -4.088 1.00 88.75 101 GLY A C 1
ATOM 862 O O . GLY A 1 101 ? -0.438 6.265 -5.001 1.00 88.75 101 GLY A O 1
ATOM 863 N N . GLY A 1 102 ? -1.123 4.792 -3.448 1.00 89.06 102 GLY A N 1
ATOM 864 C CA . GLY A 1 102 ? -0.157 3.751 -3.800 1.00 89.06 102 GLY A CA 1
ATOM 865 C C . GLY A 1 102 ? -0.329 3.239 -5.233 1.00 89.06 102 GLY A C 1
ATOM 866 O O . GLY A 1 102 ? 0.659 3.100 -5.951 1.00 89.06 102 GLY A O 1
ATOM 867 N N . ALA A 1 103 ? -1.567 3.010 -5.682 1.00 89.12 103 ALA A N 1
ATOM 868 C CA . ALA A 1 103 ? -1.863 2.576 -7.049 1.00 89.12 103 ALA A CA 1
ATOM 869 C C . ALA A 1 103 ? -1.498 3.644 -8.096 1.00 89.12 103 ALA A C 1
ATOM 871 O O . ALA A 1 103 ? -0.885 3.321 -9.116 1.00 89.12 103 ALA A O 1
ATOM 872 N N . VAL A 1 104 ? -1.807 4.917 -7.824 1.00 91.94 104 VAL A N 1
ATOM 873 C CA . VAL A 1 104 ? -1.403 6.047 -8.678 1.00 91.94 104 VAL A CA 1
ATOM 874 C C . VAL A 1 104 ? 0.120 6.117 -8.788 1.00 91.94 104 VAL A C 1
ATOM 876 O O . VAL A 1 104 ? 0.657 6.148 -9.896 1.00 91.94 104 VAL A O 1
ATOM 879 N N . ALA A 1 105 ? 0.830 6.077 -7.656 1.00 89.75 105 ALA A N 1
ATOM 880 C CA . ALA A 1 105 ? 2.290 6.109 -7.636 1.00 89.75 105 ALA A CA 1
ATOM 881 C C . ALA A 1 105 ? 2.903 4.918 -8.390 1.00 89.75 105 ALA A C 1
ATOM 883 O O . ALA A 1 105 ? 3.868 5.094 -9.133 1.00 89.75 105 ALA A O 1
ATOM 884 N N . ALA A 1 106 ? 2.320 3.722 -8.260 1.00 89.81 106 ALA A N 1
ATOM 885 C CA . ALA A 1 106 ? 2.751 2.534 -8.993 1.00 89.81 106 ALA A CA 1
ATOM 886 C C . ALA A 1 106 ? 2.654 2.727 -10.509 1.00 89.81 106 ALA A C 1
ATOM 888 O O . ALA A 1 106 ? 3.602 2.416 -11.229 1.00 89.81 106 ALA A O 1
ATOM 889 N N . MET A 1 107 ? 1.524 3.259 -10.986 1.00 90.81 107 MET A N 1
ATOM 890 C CA . MET A 1 107 ? 1.285 3.485 -12.412 1.00 90.81 107 MET A CA 1
ATOM 891 C C . MET A 1 107 ? 2.253 4.523 -12.983 1.00 90.81 107 MET A C 1
ATOM 893 O O . MET A 1 107 ? 2.818 4.323 -14.057 1.00 90.81 107 MET A O 1
ATOM 897 N N . ILE A 1 108 ? 2.491 5.602 -12.233 1.00 90.75 108 ILE A N 1
ATOM 898 C CA . ILE A 1 108 ? 3.462 6.638 -12.591 1.00 90.75 108 ILE A CA 1
ATOM 899 C C . ILE A 1 108 ? 4.867 6.029 -12.670 1.00 90.75 108 ILE A C 1
ATOM 901 O O . ILE A 1 108 ? 5.515 6.122 -13.709 1.00 90.75 108 ILE A O 1
ATOM 905 N N . LEU A 1 109 ? 5.327 5.342 -11.619 1.00 89.00 109 LEU A N 1
ATOM 906 C CA . LEU A 1 109 ? 6.659 4.725 -11.596 1.00 89.00 109 LEU A CA 1
ATOM 907 C C . LEU A 1 109 ? 6.845 3.702 -12.719 1.00 89.00 109 LEU A C 1
ATOM 909 O O . LEU A 1 109 ? 7.913 3.649 -13.323 1.00 89.00 109 LEU A O 1
ATOM 913 N N . PHE A 1 110 ? 5.811 2.919 -13.029 1.00 90.56 110 PHE A N 1
ATOM 914 C CA . PHE A 1 110 ? 5.832 1.973 -14.140 1.00 90.56 110 PHE A CA 1
ATOM 915 C C . PHE A 1 110 ? 5.991 2.686 -15.489 1.00 90.56 110 PHE A C 1
ATOM 917 O O . PHE A 1 110 ? 6.854 2.304 -16.280 1.00 90.56 110 PHE A O 1
ATOM 924 N N . ALA A 1 111 ? 5.208 3.742 -15.733 1.00 92.44 111 ALA A N 1
ATOM 925 C CA . ALA A 1 111 ? 5.286 4.534 -16.957 1.00 92.44 111 ALA A CA 1
ATOM 926 C C . ALA A 1 111 ? 6.672 5.173 -17.140 1.00 92.44 111 ALA A C 1
ATOM 928 O O . ALA A 1 111 ? 7.262 5.059 -18.213 1.00 92.44 111 ALA A O 1
ATOM 929 N N . PHE A 1 112 ? 7.221 5.772 -16.077 1.00 90.50 112 PHE A N 1
ATOM 930 C CA . PHE A 1 112 ? 8.548 6.392 -16.096 1.00 90.50 112 PHE A CA 1
ATOM 931 C C . PHE A 1 112 ? 9.677 5.370 -16.267 1.00 90.50 112 PHE A C 1
ATOM 933 O O . PHE A 1 112 ? 10.585 5.595 -17.060 1.00 90.50 112 PHE A O 1
ATOM 940 N N . TYR A 1 113 ? 9.643 4.240 -15.553 1.00 90.88 113 TYR A N 1
ATOM 941 C CA . TYR A 1 113 ? 10.724 3.253 -15.606 1.00 90.88 113 TYR A CA 1
ATOM 942 C C . TYR A 1 113 ? 10.819 2.567 -16.975 1.00 90.88 113 TYR A C 1
ATOM 944 O O . TYR A 1 113 ? 11.912 2.412 -17.514 1.00 90.88 113 TYR A O 1
ATOM 952 N N . TYR A 1 114 ? 9.676 2.187 -17.554 1.00 90.94 114 TYR A N 1
ATOM 953 C CA . TYR A 1 114 ? 9.625 1.525 -18.861 1.00 90.94 114 TYR A CA 1
ATOM 954 C C . TYR A 1 114 ? 9.520 2.495 -20.047 1.00 90.94 114 TYR A C 1
ATOM 956 O O . TYR A 1 114 ? 9.450 2.033 -21.183 1.00 90.94 114 TYR A O 1
ATOM 964 N N . GLN A 1 115 ? 9.520 3.812 -19.802 1.00 92.75 115 GLN A N 1
ATOM 965 C CA . GLN A 1 115 ? 9.387 4.853 -20.832 1.00 92.75 115 GLN A CA 1
ATOM 966 C C . GLN A 1 115 ? 8.139 4.656 -21.714 1.00 92.75 115 GLN A C 1
ATOM 968 O O . GLN A 1 115 ? 8.173 4.816 -22.933 1.00 92.75 115 GLN A O 1
ATOM 973 N N . LEU A 1 116 ? 7.021 4.271 -21.091 1.00 92.50 116 LEU A N 1
ATOM 974 C CA . LEU A 1 116 ? 5.755 4.005 -21.772 1.00 92.50 116 LEU A CA 1
ATOM 975 C C . LEU A 1 116 ? 4.820 5.209 -21.666 1.00 92.50 116 LEU A C 1
ATOM 977 O O . LEU A 1 116 ? 4.633 5.775 -20.588 1.00 92.50 116 LEU A O 1
ATOM 981 N N . ASN A 1 117 ? 4.147 5.548 -22.767 1.00 92.56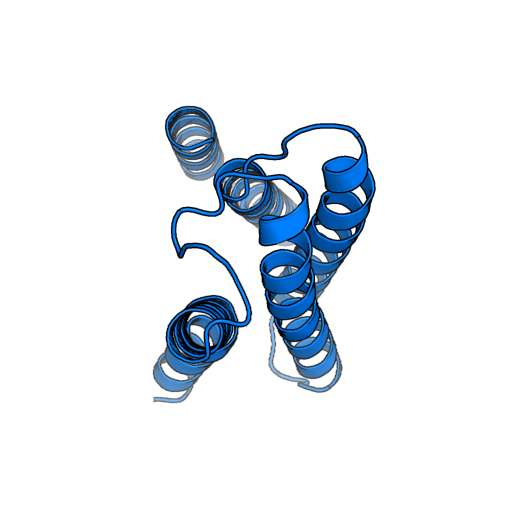 117 ASN A N 1
ATOM 982 C CA . ASN A 1 117 ? 3.099 6.563 -22.745 1.00 92.56 117 ASN A CA 1
ATOM 983 C C . ASN A 1 117 ? 1.791 5.974 -22.193 1.00 92.56 117 ASN A C 1
ATOM 985 O O . ASN A 1 117 ? 0.928 5.510 -22.934 1.00 92.56 117 ASN A O 1
ATOM 989 N N . LEU A 1 118 ? 1.665 5.991 -20.866 1.00 93.06 118 LEU A N 1
ATOM 990 C CA . LEU A 1 118 ? 0.476 5.544 -20.135 1.00 93.06 118 LEU A CA 1
ATOM 991 C C . LEU A 1 118 ? -0.383 6.716 -19.638 1.00 93.06 118 LEU A C 1
ATOM 993 O O . LEU A 1 118 ? -1.115 6.560 -18.664 1.00 93.06 118 LEU A O 1
ATOM 997 N N . GLY A 1 119 ? -0.324 7.880 -20.300 1.00 92.31 119 GLY A N 1
ATOM 998 C CA . GLY A 1 119 ? -1.018 9.098 -19.860 1.00 92.31 119 GLY A CA 1
ATOM 999 C C . GLY A 1 119 ? -2.508 8.878 -19.576 1.00 92.31 119 GLY A C 1
ATOM 1000 O O . GLY A 1 119 ? -2.973 9.191 -18.485 1.00 92.31 119 GLY A O 1
ATOM 1001 N N . LEU A 1 120 ? -3.230 8.229 -20.498 1.00 93.81 120 LEU A N 1
ATOM 1002 C CA . LEU A 1 120 ? -4.650 7.895 -20.312 1.00 93.81 120 LEU A CA 1
ATOM 1003 C C . LEU A 1 120 ? -4.891 6.966 -19.113 1.00 93.81 120 LEU A C 1
ATOM 1005 O O . LEU A 1 120 ? -5.802 7.203 -18.322 1.00 93.81 120 LEU A O 1
ATOM 1009 N N . ALA A 1 121 ? -4.071 5.924 -18.950 1.00 92.81 121 ALA A N 1
ATOM 1010 C CA . ALA A 1 121 ? -4.207 4.984 -17.840 1.00 92.81 121 ALA A CA 1
ATOM 1011 C C . ALA A 1 121 ? -3.917 5.656 -16.489 1.00 92.81 121 ALA A C 1
ATOM 1013 O O . ALA A 1 121 ? -4.617 5.394 -15.512 1.00 92.81 121 ALA A O 1
ATOM 1014 N N . ILE A 1 122 ? -2.938 6.565 -16.435 1.00 94.19 122 ILE A N 1
ATOM 1015 C CA . ILE A 1 122 ? -2.646 7.376 -15.248 1.00 94.19 122 ILE A CA 1
ATOM 1016 C C . ILE A 1 122 ? -3.830 8.293 -14.941 1.00 94.19 122 ILE A C 1
ATOM 1018 O O . ILE A 1 122 ? -4.290 8.300 -13.804 1.00 94.19 122 ILE A O 1
ATOM 1022 N N . SER A 1 123 ? -4.371 9.009 -15.933 1.00 94.94 123 SER A N 1
ATOM 1023 C CA . SER A 1 123 ? -5.531 9.890 -15.741 1.00 94.94 123 SER A CA 1
ATOM 1024 C C . SER A 1 123 ? -6.737 9.137 -15.180 1.00 94.94 123 SER A C 1
ATOM 1026 O O . SER A 1 123 ? -7.315 9.572 -14.186 1.00 94.94 123 SER A O 1
ATOM 1028 N N . ILE A 1 124 ? -7.072 7.973 -15.748 1.00 94.69 124 ILE A N 1
ATOM 1029 C CA . ILE A 1 124 ? -8.156 7.119 -15.241 1.00 94.69 124 ILE A CA 1
ATOM 1030 C C . ILE A 1 124 ? -7.857 6.671 -13.806 1.00 94.69 124 ILE A C 1
ATOM 1032 O O . ILE A 1 124 ? -8.724 6.762 -12.940 1.00 94.69 124 ILE A O 1
ATOM 1036 N N . THR A 1 125 ? -6.626 6.233 -13.531 1.00 92.94 125 THR A N 1
ATOM 1037 C CA . THR A 1 125 ? -6.221 5.782 -12.189 1.00 92.94 125 THR A CA 1
ATOM 1038 C C . THR A 1 125 ? -6.343 6.907 -11.157 1.00 92.94 125 THR A C 1
ATOM 1040 O O . THR A 1 125 ? -6.835 6.669 -10.060 1.00 92.94 125 THR A O 1
ATOM 1043 N N . VAL A 1 126 ? -5.959 8.137 -11.509 1.00 94.31 126 VAL A N 1
ATOM 1044 C CA . VAL A 1 126 ? -6.076 9.323 -10.643 1.00 94.31 126 VAL A CA 1
ATOM 1045 C C . VAL A 1 126 ? -7.538 9.690 -10.392 1.00 94.31 126 VAL A C 1
ATOM 1047 O O . VAL A 1 126 ? -7.906 9.972 -9.254 1.00 94.31 126 VAL A O 1
ATOM 1050 N N . MET A 1 127 ? -8.389 9.647 -11.421 1.00 94.75 127 MET A N 1
ATOM 1051 C CA . MET A 1 127 ? -9.824 9.903 -11.260 1.00 94.75 127 MET A CA 1
ATOM 1052 C C . MET A 1 127 ? -10.482 8.869 -10.345 1.00 94.75 127 MET A C 1
ATOM 1054 O O . MET A 1 127 ? -11.209 9.236 -9.425 1.00 94.75 127 MET A O 1
ATOM 1058 N N . LEU A 1 128 ? -10.196 7.580 -10.558 1.00 93.31 128 LEU A N 1
ATOM 1059 C CA . LEU A 1 128 ? -10.694 6.509 -9.696 1.00 93.31 128 LEU A CA 1
ATOM 1060 C C . LEU A 1 128 ? -10.175 6.658 -8.267 1.00 93.31 128 LEU A C 1
ATOM 1062 O O . LEU A 1 128 ? -10.945 6.479 -7.330 1.00 93.31 128 LEU A O 1
ATOM 1066 N N . ALA A 1 129 ? -8.903 7.030 -8.101 1.00 91.88 129 ALA A N 1
ATOM 1067 C CA . ALA A 1 129 ? -8.317 7.275 -6.794 1.00 91.88 129 ALA A CA 1
ATOM 1068 C C . ALA A 1 129 ? -9.056 8.385 -6.038 1.00 91.88 129 ALA A C 1
ATOM 1070 O O . ALA A 1 129 ? -9.410 8.167 -4.886 1.00 91.88 129 ALA A O 1
ATOM 1071 N N . GLY A 1 130 ? -9.350 9.514 -6.693 1.00 88.56 130 GLY A N 1
ATOM 1072 C CA . GLY A 1 130 ? -10.094 10.621 -6.086 1.00 88.56 130 GLY A CA 1
ATOM 1073 C C . GLY A 1 130 ? -11.559 10.301 -5.763 1.00 88.56 130 GLY A C 1
ATOM 1074 O O . GLY A 1 130 ? -12.121 10.902 -4.855 1.00 88.56 130 GLY A O 1
ATOM 1075 N N . LEU A 1 131 ? -12.183 9.354 -6.473 1.00 90.94 131 LEU A N 1
ATOM 1076 C CA . LEU A 1 131 ? -13.564 8.926 -6.207 1.00 90.94 131 LEU A CA 1
ATOM 1077 C C . LEU A 1 131 ? -13.693 8.012 -4.979 1.00 90.94 131 LEU A C 1
ATOM 1079 O O . LEU A 1 131 ? -14.751 7.990 -4.355 1.00 90.94 131 LEU A O 1
ATOM 1083 N N . ILE A 1 132 ? -12.656 7.229 -4.661 1.00 86.88 132 ILE A N 1
ATOM 1084 C CA . ILE A 1 132 ? -12.697 6.220 -3.585 1.00 86.88 132 ILE A CA 1
ATOM 1085 C C . ILE A 1 132 ? -12.031 6.669 -2.280 1.00 86.88 132 ILE A C 1
ATOM 1087 O O . ILE A 1 132 ? -12.232 6.023 -1.250 1.00 86.88 132 ILE A O 1
ATOM 1091 N N . SER A 1 133 ? -11.176 7.693 -2.336 1.00 78.81 133 SER A N 1
ATOM 1092 C CA . SER A 1 133 ? -10.339 8.154 -1.220 1.00 78.81 133 SER A CA 1
ATOM 1093 C C . SER A 1 133 ? -11.097 9.004 -0.213 1.00 78.81 133 SER A C 1
ATOM 1095 O O . SER A 1 133 ? -10.929 8.716 1.001 1.00 78.81 133 SER A O 1
#

Secondary structure (DSSP, 8-state):
-HHHHHHHHHHIIIIIHHHHHHHHHHHTTSSS-TT--SHHHHHHHHHHHHHHHHHHHHHHHH-TTS-HHHHHHHHHHHHHHHHHHHHHTTS---HHHHHHHHHHHHHHHHHHHHT---HHHHHHHHHHHHHH-

Radius of gyration: 15.89 Å; chains: 1; bounding box: 32×34×43 Å

Sequence (133 aa):
WQLKLRLFAVFWMTAFFPAFAVFLMARLKLIESMLLRTQKDRIIPFFVSMFFYWWMYYLSRNFTDQPIVLKFFYFGIFISTAVGVFLNNYMKISLHGIGAGGAVAAMILFAFYYQLNLGLAISITVMLAGLIS